Protein AF-A0A9E3F558-F1 (afdb_monomer_lite)

Secondary structure (DSSP, 8-state):
----EEEEEEEEEPPTT--HHHHHHHHHHHHHHTT-GGGGSTT---SEEEEEEESTT--HHHHHHHHHHHHHHHHTSTT--EEEEEEEE--TT--EEEEEEEEEHHHHHHHHHHHHTT-----------

Radius of gyration: 18.35 Å; chains: 1; bounding box: 73×23×45 Å

Foldseek 3Di:
DPQDKDKDKFWQAQPVVRDPVSRVVSVVVRCVVVVNPCCQDPPNQFQAKEKEWEEPPPDVVNVVVVVVVVLVVCCPGHNSHHYYYDYHDYDHPGGTMMMMTMTGPVSVVVSVVVSVVPPDPPPPDDDDD

Sequence (129 aa):
MQDDLCELRFDVPLPDGADVRGFERGWRDVLAAQKLTALTAPPAAAVSARFRLCGAGLEDGRASAWNRYLTARLAALPGAPSVAAESAGASPDWYGVKIWLSYRSHDLAALLKKSKQKTRPSHFRGRRP

Structure (mmCIF, N/CA/C/O backbone):
data_AF-A0A9E3F558-F1
#
_entry.id   AF-A0A9E3F558-F1
#
loop_
_atom_site.group_PDB
_atom_site.id
_atom_site.type_symbol
_atom_site.label_atom_id
_atom_site.label_alt_id
_atom_site.label_comp_id
_atom_site.label_asym_id
_atom_site.label_entity_id
_atom_site.label_seq_id
_atom_site.pdbx_PDB_ins_code
_atom_site.Cartn_x
_atom_site.Cartn_y
_atom_site.Cartn_z
_atom_site.occupancy
_atom_site.B_iso_or_equiv
_atom_site.auth_seq_id
_atom_site.auth_comp_id
_atom_site.auth_a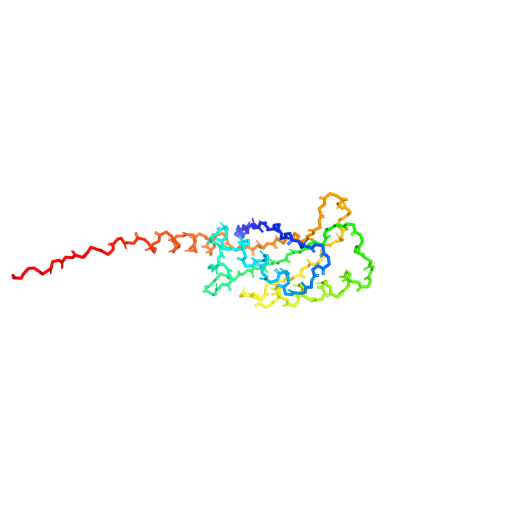sym_id
_atom_site.auth_atom_id
_atom_site.pdbx_PDB_model_num
ATOM 1 N N . MET A 1 1 ? 0.774 -5.758 28.896 1.00 46.50 1 MET A N 1
ATOM 2 C CA . MET A 1 1 ? -0.242 -6.231 27.932 1.00 46.50 1 MET A CA 1
ATOM 3 C C . MET A 1 1 ? 0.440 -6.265 26.580 1.00 46.50 1 MET A C 1
ATOM 5 O O . MET A 1 1 ? 0.952 -5.230 26.178 1.00 46.50 1 MET A O 1
ATOM 9 N N . GLN A 1 2 ? 0.576 -7.435 25.955 1.00 51.25 2 GLN A N 1
ATOM 10 C CA . GLN A 1 2 ? 1.068 -7.515 24.578 1.00 51.25 2 GLN A CA 1
ATOM 11 C C . GLN A 1 2 ? 0.007 -6.868 23.682 1.00 51.25 2 GLN A C 1
ATOM 13 O O . GLN A 1 2 ? -1.137 -7.315 23.673 1.00 51.25 2 GLN A O 1
ATOM 18 N N . ASP A 1 3 ? 0.364 -5.771 23.014 1.00 57.81 3 ASP A N 1
ATOM 19 C CA . ASP A 1 3 ? -0.451 -5.184 21.952 1.00 57.81 3 ASP A CA 1
ATOM 20 C C . ASP A 1 3 ? -0.490 -6.226 20.827 1.00 57.81 3 ASP A C 1
ATOM 22 O O . ASP A 1 3 ? 0.495 -6.434 20.119 1.00 57.81 3 ASP A O 1
ATOM 26 N N . ASP A 1 4 ? -1.588 -6.972 20.745 1.00 79.50 4 ASP A N 1
ATOM 27 C CA . ASP A 1 4 ? -1.791 -7.967 19.702 1.00 79.50 4 ASP A CA 1
ATOM 28 C C . ASP A 1 4 ? -1.943 -7.201 18.375 1.00 79.50 4 ASP A C 1
ATOM 30 O O . ASP A 1 4 ? -2.906 -6.447 18.178 1.00 79.50 4 ASP A O 1
ATOM 34 N N . LEU A 1 5 ? -0.917 -7.283 17.524 1.00 81.44 5 LEU A N 1
ATOM 35 C CA . LEU A 1 5 ? -0.852 -6.601 16.234 1.00 81.44 5 LEU A CA 1
ATOM 36 C C . LEU A 1 5 ? -1.188 -7.595 15.123 1.00 81.44 5 LEU A C 1
ATOM 38 O O . LEU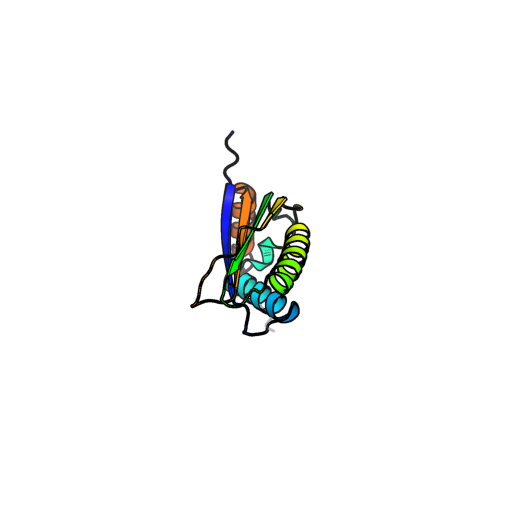 A 1 5 ? -0.532 -8.623 14.966 1.00 81.44 5 LEU A O 1
ATOM 42 N N . CYS A 1 6 ? -2.182 -7.250 14.313 1.00 83.62 6 CYS A N 1
ATOM 43 C CA . CYS A 1 6 ? -2.525 -7.970 13.097 1.00 83.62 6 CYS A CA 1
ATOM 44 C C . CYS A 1 6 ? -1.830 -7.329 11.898 1.00 83.62 6 CYS A C 1
ATOM 46 O O . CYS A 1 6 ? -1.982 -6.131 11.661 1.00 83.62 6 CYS A O 1
ATOM 48 N N . GLU A 1 7 ? -1.132 -8.133 11.100 1.00 86.50 7 GLU A N 1
ATOM 49 C CA . GLU A 1 7 ? -0.526 -7.693 9.843 1.00 86.50 7 GLU A CA 1
ATOM 50 C C . GLU A 1 7 ? -1.389 -8.122 8.652 1.00 86.50 7 GLU A C 1
ATOM 52 O O . GLU A 1 7 ? -1.735 -9.294 8.500 1.00 86.50 7 GLU A O 1
ATOM 57 N N . LEU A 1 8 ? -1.704 -7.169 7.780 1.00 84.69 8 LEU A N 1
ATOM 58 C CA . LEU A 1 8 ? -2.343 -7.403 6.491 1.00 84.69 8 LEU A CA 1
ATOM 59 C C . LEU A 1 8 ? -1.324 -7.249 5.372 1.00 84.69 8 LEU A C 1
ATOM 61 O O . LEU A 1 8 ? -0.502 -6.334 5.395 1.00 84.69 8 LEU A O 1
ATOM 65 N N . ARG A 1 9 ? -1.398 -8.143 4.386 1.00 88.75 9 ARG A N 1
ATOM 66 C CA . ARG A 1 9 ? -0.456 -8.213 3.268 1.00 88.75 9 ARG A CA 1
ATOM 67 C C . ARG A 1 9 ? -1.176 -7.967 1.957 1.00 88.75 9 ARG A C 1
ATOM 69 O O . ARG A 1 9 ? -2.222 -8.559 1.696 1.00 88.75 9 ARG A O 1
ATOM 76 N N . PHE A 1 10 ? -0.588 -7.111 1.139 1.00 86.31 10 PHE A N 1
ATOM 77 C CA . PHE A 1 10 ? -1.140 -6.692 -0.134 1.00 86.31 10 PHE A CA 1
ATOM 78 C C . PHE A 1 10 ? -0.068 -6.799 -1.205 1.00 86.31 10 PHE A C 1
ATOM 80 O O . PHE A 1 10 ? 0.967 -6.142 -1.120 1.00 86.31 10 PHE A O 1
ATOM 87 N N . ASP A 1 11 ? -0.341 -7.594 -2.227 1.00 87.50 11 ASP A N 1
ATOM 88 C CA . ASP A 1 11 ? 0.480 -7.659 -3.426 1.00 87.50 11 ASP A CA 1
ATOM 89 C C . ASP A 1 11 ? -0.195 -6.807 -4.504 1.00 87.50 11 ASP A C 1
ATOM 91 O O . ASP A 1 11 ? -1.283 -7.128 -4.986 1.00 87.50 11 ASP A O 1
ATOM 95 N N . VAL A 1 12 ? 0.427 -5.680 -4.845 1.00 86.00 12 VAL A N 1
ATOM 96 C CA . VAL A 1 12 ? -0.077 -4.736 -5.843 1.00 86.00 12 VAL A CA 1
ATOM 97 C C . VAL A 1 12 ? 0.694 -4.954 -7.135 1.00 86.00 12 VAL A C 1
ATOM 99 O O . VAL A 1 12 ? 1.867 -4.574 -7.200 1.00 86.00 12 VAL A O 1
ATOM 102 N N . PRO A 1 13 ? 0.085 -5.562 -8.166 1.00 83.69 13 PRO A N 1
ATOM 103 C CA . PRO A 1 13 ? 0.748 -5.688 -9.451 1.00 83.69 13 PRO A CA 1
ATOM 104 C C . PRO A 1 13 ? 0.953 -4.295 -10.047 1.00 83.69 13 PRO A C 1
ATOM 106 O O . PRO A 1 13 ? 0.032 -3.473 -10.079 1.00 83.69 13 PRO A O 1
ATOM 109 N N . LEU A 1 14 ? 2.166 -4.035 -10.521 1.00 77.56 14 LEU A N 1
ATOM 110 C CA . LEU A 1 14 ? 2.457 -2.870 -11.339 1.00 77.56 14 LEU A CA 1
ATOM 111 C C . LEU A 1 14 ? 2.470 -3.343 -12.797 1.00 77.56 14 LEU A C 1
ATOM 113 O O . LEU A 1 14 ? 3.194 -4.285 -13.109 1.00 77.56 14 LEU A O 1
ATOM 117 N N . PRO A 1 15 ? 1.665 -2.761 -13.699 1.00 67.25 15 PRO A N 1
ATOM 118 C CA . PRO A 1 15 ? 1.819 -3.045 -15.120 1.00 67.25 15 PRO A CA 1
ATOM 119 C C . PRO A 1 15 ? 3.212 -2.625 -15.620 1.00 67.25 15 PRO A C 1
ATOM 121 O O . PRO A 1 15 ? 3.856 -1.750 -15.037 1.00 67.25 15 PRO A O 1
ATOM 124 N N . ASP A 1 16 ? 3.689 -3.247 -16.697 1.00 64.25 16 ASP A N 1
ATOM 125 C CA . ASP A 1 16 ? 4.982 -2.896 -17.293 1.00 64.25 16 ASP A CA 1
ATOM 126 C C . ASP A 1 16 ? 4.991 -1.413 -17.711 1.00 64.25 16 ASP A C 1
ATOM 128 O O . ASP A 1 16 ? 4.035 -0.918 -18.314 1.00 64.25 16 ASP A O 1
ATOM 132 N N . GLY A 1 17 ? 6.018 -0.667 -17.293 1.00 63.16 17 GLY A N 1
ATOM 133 C CA . GLY A 1 17 ? 6.087 0.784 -17.501 1.00 63.16 17 GLY A CA 1
ATOM 134 C C . GLY A 1 17 ? 5.083 1.615 -16.688 1.00 63.16 17 GLY A C 1
ATOM 135 O O . GLY A 1 17 ? 4.921 2.801 -16.978 1.00 63.16 17 GLY A O 1
ATOM 136 N N . ALA A 1 18 ? 4.416 1.029 -15.684 1.00 61.66 18 ALA A N 1
ATOM 137 C CA . ALA A 1 18 ? 3.451 1.739 -14.853 1.00 61.66 18 ALA A CA 1
ATOM 138 C C . ALA A 1 18 ? 4.047 3.006 -14.242 1.00 61.66 18 ALA A C 1
ATOM 140 O O . ALA A 1 18 ? 5.117 2.999 -13.631 1.00 61.66 18 ALA A O 1
ATOM 141 N N . ASP A 1 19 ? 3.298 4.092 -14.370 1.00 72.00 19 ASP A N 1
ATOM 142 C CA . ASP A 1 19 ? 3.505 5.319 -13.632 1.00 72.00 19 ASP A CA 1
ATOM 143 C C . ASP A 1 19 ? 2.743 5.270 -12.296 1.00 72.00 19 ASP A C 1
ATOM 145 O O . ASP A 1 19 ? 1.996 4.337 -11.982 1.00 72.00 19 ASP A O 1
ATOM 149 N N . VAL A 1 20 ? 2.890 6.333 -11.509 1.00 73.56 20 VAL A N 1
ATOM 150 C CA . VAL A 1 20 ? 2.181 6.528 -10.239 1.00 73.56 20 VAL A CA 1
ATOM 151 C C . VAL A 1 20 ? 0.664 6.300 -10.366 1.00 73.56 20 VAL A C 1
ATOM 153 O O . VAL A 1 20 ? 0.038 5.754 -9.455 1.00 73.56 20 VAL A O 1
ATOM 156 N N . ARG A 1 21 ? 0.044 6.670 -11.496 1.00 75.88 21 ARG A N 1
ATOM 157 C CA . ARG A 1 21 ? -1.402 6.483 -11.701 1.00 75.88 21 ARG A CA 1
ATOM 158 C C . ARG A 1 21 ? -1.783 5.018 -11.902 1.00 75.88 21 ARG A C 1
ATOM 160 O O . ARG A 1 21 ? -2.863 4.621 -11.460 1.00 75.88 21 ARG A O 1
ATOM 167 N N . GLY A 1 22 ? -0.923 4.228 -12.546 1.00 76.25 22 GLY A N 1
ATOM 168 C CA . GLY A 1 22 ? -1.092 2.780 -12.677 1.00 76.25 22 GLY A CA 1
ATOM 169 C C . GLY A 1 22 ? -1.131 2.093 -11.312 1.00 76.25 22 GLY A C 1
ATOM 170 O O . GLY A 1 22 ? -2.053 1.323 -11.037 1.00 76.25 22 GLY A O 1
ATOM 171 N N . PHE A 1 23 ? -0.210 2.468 -10.417 1.00 81.56 23 PHE A N 1
ATOM 172 C CA . PHE A 1 23 ? -0.209 1.994 -9.031 1.00 81.56 23 PHE A CA 1
ATOM 173 C C . PHE A 1 23 ? -1.483 2.381 -8.277 1.00 81.56 23 PHE A C 1
ATOM 175 O O . PHE A 1 23 ? -2.113 1.522 -7.678 1.00 81.56 23 PHE A O 1
ATOM 182 N N . GLU A 1 24 ? -1.906 3.648 -8.322 1.00 82.44 24 GLU A N 1
ATOM 183 C CA . GLU A 1 24 ? -3.103 4.104 -7.592 1.00 82.44 24 GLU A CA 1
ATOM 184 C C . GLU A 1 24 ? -4.385 3.389 -8.036 1.00 82.44 24 GLU A C 1
ATOM 186 O O . GLU A 1 24 ? -5.334 3.245 -7.258 1.00 82.44 24 GLU A O 1
ATOM 191 N N . ARG A 1 25 ? -4.439 2.950 -9.296 1.00 82.56 25 ARG A N 1
ATOM 192 C CA . ARG A 1 25 ? -5.527 2.108 -9.791 1.00 82.56 25 ARG A CA 1
ATOM 19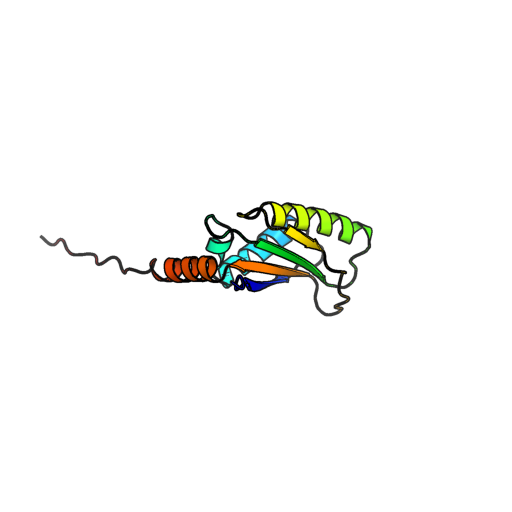3 C C . ARG A 1 25 ? -5.415 0.695 -9.222 1.00 82.56 25 ARG A C 1
ATOM 195 O O . ARG A 1 25 ? -6.353 0.260 -8.564 1.00 82.56 25 ARG A O 1
ATOM 202 N N . GLY A 1 26 ? -4.261 0.044 -9.376 1.00 82.06 26 GLY A N 1
ATOM 203 C CA . GLY A 1 26 ? -4.030 -1.310 -8.861 1.00 82.06 26 GLY A CA 1
ATOM 204 C C . GLY A 1 26 ? -4.209 -1.414 -7.345 1.00 82.06 26 GLY A C 1
ATOM 205 O O . GLY A 1 26 ? -4.873 -2.322 -6.860 1.00 82.06 26 GLY A O 1
ATOM 206 N N . TRP A 1 27 ? -3.706 -0.440 -6.587 1.00 83.56 27 TRP A N 1
ATOM 207 C CA . TRP A 1 27 ? -3.892 -0.343 -5.140 1.00 83.56 27 TRP A CA 1
ATOM 208 C C . TRP A 1 27 ? -5.372 -0.281 -4.766 1.00 83.56 27 TRP A C 1
ATOM 210 O O . TRP A 1 27 ? -5.833 -1.012 -3.892 1.00 83.56 27 TRP A O 1
ATOM 220 N N . ARG A 1 28 ? -6.151 0.546 -5.467 1.00 81.75 28 ARG A N 1
ATOM 221 C CA . ARG A 1 28 ? -7.595 0.658 -5.244 1.00 81.75 28 ARG A CA 1
ATOM 222 C C . ARG A 1 28 ? -8.332 -0.625 -5.603 1.00 81.75 28 ARG A C 1
ATOM 224 O O . ARG A 1 28 ? -9.228 -1.013 -4.858 1.00 81.75 28 ARG A O 1
ATOM 231 N N . ASP A 1 29 ? -7.952 -1.272 -6.699 1.00 82.06 29 ASP A N 1
ATOM 232 C CA . ASP A 1 29 ? -8.544 -2.537 -7.132 1.00 82.06 29 ASP A CA 1
ATOM 233 C C . ASP A 1 29 ? -8.243 -3.654 -6.127 1.00 82.06 29 ASP A C 1
ATOM 235 O O . ASP A 1 29 ? -9.155 -4.378 -5.735 1.00 82.06 29 ASP A O 1
ATOM 239 N N . VAL A 1 30 ? -7.012 -3.734 -5.611 1.00 81.31 30 VAL A N 1
ATOM 240 C CA . VAL A 1 30 ? -6.627 -4.665 -4.537 1.00 81.31 30 VAL A CA 1
ATOM 241 C C . VAL A 1 30 ? -7.431 -4.392 -3.263 1.00 81.31 30 VAL A C 1
ATOM 243 O O . VAL A 1 30 ? -8.020 -5.314 -2.695 1.00 81.31 30 VAL A O 1
ATOM 246 N N . LEU A 1 31 ? -7.529 -3.132 -2.831 1.00 79.12 31 LEU A N 1
ATOM 247 C CA . LEU A 1 31 ? -8.322 -2.762 -1.655 1.00 79.12 31 LEU A CA 1
ATOM 248 C C . LEU A 1 31 ? -9.812 -3.082 -1.835 1.00 79.12 31 LEU A C 1
ATOM 250 O O . LEU A 1 31 ? -10.464 -3.539 -0.894 1.00 79.12 31 LEU A O 1
ATOM 254 N N . ALA A 1 32 ? -10.364 -2.860 -3.028 1.00 77.94 32 ALA A N 1
ATOM 255 C CA . ALA A 1 32 ? -11.752 -3.175 -3.348 1.00 77.94 32 ALA A CA 1
ATOM 256 C C . ALA A 1 32 ? -11.996 -4.689 -3.389 1.00 77.94 32 ALA A C 1
ATOM 258 O O . ALA A 1 32 ? -12.948 -5.165 -2.766 1.00 77.94 32 ALA A O 1
ATOM 259 N N . ALA A 1 33 ? -11.116 -5.447 -4.049 1.00 75.69 33 ALA A N 1
ATOM 260 C CA . ALA A 1 33 ? -11.187 -6.901 -4.156 1.00 75.69 33 ALA A CA 1
ATOM 261 C C . ALA A 1 33 ? -11.122 -7.575 -2.781 1.00 75.69 33 ALA A C 1
ATOM 263 O O . ALA A 1 33 ? -11.894 -8.491 -2.498 1.00 75.69 33 ALA A O 1
ATOM 264 N N . GLN A 1 34 ? -10.273 -7.065 -1.886 1.00 68.06 34 GLN A N 1
ATOM 265 C CA . GLN A 1 34 ? -10.189 -7.568 -0.517 1.00 68.06 34 GLN A CA 1
ATOM 266 C C . GLN A 1 34 ? -11.313 -7.041 0.400 1.00 68.06 34 GLN A C 1
ATOM 268 O O . GLN A 1 34 ? -11.418 -7.466 1.549 1.00 68.06 34 GLN A O 1
ATOM 273 N N . LYS A 1 35 ? -12.202 -6.159 -0.089 1.00 68.12 35 LYS A N 1
ATOM 274 C CA . LYS A 1 35 ? -13.248 -5.466 0.697 1.00 68.12 35 LYS A CA 1
ATOM 275 C C . LYS A 1 35 ? -12.678 -4.642 1.860 1.00 68.12 35 LYS A C 1
ATOM 277 O O . LYS A 1 35 ? -13.327 -4.465 2.893 1.00 68.12 35 LYS A O 1
ATOM 282 N N . LEU A 1 36 ? -11.467 -4.123 1.674 1.00 67.44 36 LEU A N 1
ATOM 283 C CA . LEU A 1 36 ? -10.675 -3.400 2.668 1.00 67.44 36 LEU A CA 1
ATOM 284 C C . LEU A 1 36 ? -10.592 -1.895 2.392 1.00 67.44 36 LEU A C 1
ATOM 286 O O . LEU A 1 36 ? -9.835 -1.193 3.050 1.00 67.44 36 LEU A O 1
ATOM 290 N N . THR A 1 37 ? -11.421 -1.355 1.496 1.00 65.44 37 THR A N 1
ATOM 291 C CA . THR A 1 37 ? -11.547 0.102 1.280 1.00 65.44 37 THR A CA 1
ATOM 292 C C . THR A 1 37 ? -11.884 0.880 2.557 1.00 65.44 37 THR A C 1
ATOM 294 O O . THR A 1 37 ? -11.565 2.059 2.668 1.00 65.44 37 THR A O 1
ATOM 297 N N . ALA A 1 38 ? -12.495 0.226 3.549 1.00 61.22 38 ALA A N 1
ATOM 298 C CA . ALA A 1 38 ? -12.750 0.812 4.864 1.00 61.22 38 ALA A CA 1
ATOM 299 C C . ALA A 1 38 ? -11.494 0.917 5.756 1.00 61.22 38 ALA A C 1
ATOM 301 O O . ALA A 1 38 ? -11.510 1.688 6.709 1.00 61.22 38 ALA A O 1
ATOM 302 N N . LEU A 1 39 ? -10.417 0.173 5.465 1.00 62.16 39 LEU A N 1
ATOM 303 C CA . LEU A 1 39 ? -9.166 0.192 6.240 1.00 62.16 39 LEU A CA 1
ATOM 304 C C . LEU A 1 39 ? -8.259 1.382 5.916 1.00 62.16 39 LEU A C 1
ATOM 306 O O . LEU A 1 39 ? -7.306 1.647 6.642 1.00 62.16 39 LEU A O 1
ATOM 310 N N . THR A 1 40 ? -8.549 2.103 4.836 1.00 61.38 40 THR A N 1
ATOM 311 C CA . THR A 1 40 ? -7.886 3.367 4.496 1.00 61.38 40 THR A CA 1
ATOM 312 C C . THR A 1 40 ? -8.674 4.584 4.985 1.00 61.38 40 THR A C 1
ATOM 314 O O . THR A 1 40 ? -8.340 5.711 4.628 1.00 61.38 40 THR A O 1
ATOM 317 N N . ALA A 1 41 ? -9.732 4.378 5.780 1.00 56.50 41 ALA A N 1
ATOM 318 C CA . ALA A 1 41 ? -10.552 5.432 6.367 1.00 56.50 41 ALA A CA 1
ATOM 319 C C . ALA A 1 41 ? -10.443 5.418 7.907 1.00 56.50 41 ALA A C 1
ATOM 321 O O . ALA A 1 41 ? -10.311 4.348 8.508 1.00 56.50 41 ALA A O 1
ATOM 322 N N . PRO A 1 42 ? -10.542 6.576 8.584 1.00 52.09 42 PRO A N 1
ATOM 323 C CA . PRO A 1 42 ? -10.686 6.608 10.041 1.00 52.09 42 PRO A CA 1
ATOM 324 C C . PRO A 1 42 ? -11.914 5.776 10.465 1.00 52.09 42 PRO A C 1
ATOM 326 O O . PRO A 1 42 ? -12.964 5.904 9.824 1.00 52.09 42 PRO A O 1
ATOM 329 N N . PRO A 1 43 ? -11.846 4.925 11.512 1.00 55.19 43 PRO A N 1
ATOM 330 C CA . PRO A 1 43 ? -10.870 4.888 12.612 1.00 55.19 43 PRO A CA 1
ATOM 331 C C . PRO A 1 43 ? -9.729 3.857 12.468 1.00 55.19 43 PRO A C 1
ATOM 333 O O . PRO A 1 43 ? -9.050 3.575 13.448 1.00 55.19 43 PRO A O 1
ATOM 336 N N . ALA A 1 44 ? -9.516 3.275 11.285 1.00 61.59 44 ALA A N 1
ATOM 337 C CA . ALA A 1 44 ? -8.488 2.260 11.051 1.00 61.59 44 ALA A CA 1
ATOM 338 C C . ALA A 1 44 ? -7.073 2.863 11.038 1.00 61.59 44 ALA A C 1
ATOM 340 O O . ALA A 1 44 ? -6.478 3.039 9.977 1.00 61.59 44 ALA A O 1
ATOM 341 N N . ALA A 1 45 ? -6.547 3.231 12.203 1.00 72.31 45 ALA A N 1
ATOM 342 C CA . ALA A 1 45 ? -5.196 3.751 12.314 1.00 72.31 45 ALA A CA 1
ATOM 343 C C . ALA A 1 45 ? -4.195 2.601 12.151 1.00 72.31 45 ALA A C 1
ATOM 345 O O . ALA A 1 45 ? -4.026 1.783 13.056 1.00 72.31 45 ALA A O 1
ATOM 346 N N . ALA A 1 46 ? -3.549 2.516 10.988 1.00 78.94 46 ALA A N 1
ATOM 347 C CA . ALA A 1 46 ? -2.399 1.633 10.851 1.00 78.94 46 ALA A CA 1
ATOM 348 C C . ALA A 1 46 ? -1.303 2.130 11.807 1.00 78.94 46 ALA A C 1
ATOM 350 O O . ALA A 1 46 ? -1.031 3.327 11.881 1.00 78.94 46 ALA A O 1
ATOM 351 N N . VAL A 1 47 ? -0.688 1.210 12.545 1.00 84.44 47 VAL A N 1
ATOM 352 C CA . VAL A 1 47 ? 0.392 1.515 13.497 1.00 84.44 47 VAL A CA 1
ATOM 353 C C . VAL A 1 47 ? 1.732 1.550 12.769 1.00 84.44 47 VAL A C 1
ATOM 355 O O . VAL A 1 47 ? 2.572 2.417 13.010 1.00 84.44 47 VAL A O 1
ATOM 358 N N . SER A 1 48 ? 1.929 0.615 11.842 1.00 86.62 48 SER A N 1
ATOM 359 C CA . SER A 1 48 ? 3.111 0.568 10.993 1.00 86.62 48 SER A CA 1
ATOM 360 C C . SER A 1 48 ? 2.770 0.087 9.594 1.00 86.62 48 SER A C 1
ATOM 362 O O . SER A 1 48 ? 1.782 -0.616 9.369 1.00 86.62 48 SER A O 1
ATOM 364 N N . ALA A 1 49 ? 3.596 0.502 8.645 1.00 88.50 49 ALA A N 1
ATOM 365 C CA . ALA A 1 49 ? 3.509 0.117 7.255 1.00 88.50 49 ALA A CA 1
ATOM 366 C C . ALA A 1 49 ? 4.903 -0.261 6.758 1.00 88.50 49 ALA A C 1
ATOM 368 O O . ALA A 1 49 ? 5.896 0.400 7.057 1.00 88.50 49 ALA A O 1
ATOM 369 N N . ARG A 1 50 ? 4.992 -1.325 5.975 1.00 91.12 50 ARG A N 1
ATOM 370 C CA . ARG A 1 50 ? 6.216 -1.699 5.273 1.00 91.12 50 ARG A CA 1
ATOM 371 C C . ARG A 1 50 ? 5.899 -1.936 3.822 1.00 91.12 50 ARG A C 1
ATOM 373 O O . ARG A 1 50 ? 4.784 -2.337 3.494 1.00 91.12 50 ARG A O 1
ATOM 380 N N . PHE A 1 51 ? 6.866 -1.718 2.951 1.00 88.62 51 PHE A N 1
ATOM 381 C CA . PHE A 1 51 ? 6.690 -2.062 1.552 1.00 88.62 51 PHE A CA 1
ATOM 382 C C . PHE A 1 51 ? 7.983 -2.540 0.916 1.00 88.62 51 PHE A C 1
ATOM 384 O O . PHE A 1 51 ? 9.073 -2.193 1.359 1.00 88.62 51 PHE A O 1
ATOM 391 N N . ARG A 1 52 ? 7.849 -3.341 -0.137 1.00 87.44 52 ARG A N 1
ATOM 392 C CA . ARG A 1 52 ? 8.955 -3.853 -0.936 1.00 87.44 52 ARG A CA 1
ATOM 393 C C . ARG A 1 52 ? 8.601 -3.727 -2.403 1.00 87.44 52 ARG A C 1
ATOM 395 O O . ARG A 1 52 ? 7.549 -4.194 -2.835 1.00 87.44 52 ARG A O 1
ATOM 402 N N . LEU A 1 53 ? 9.509 -3.132 -3.160 1.00 84.81 53 LEU A N 1
ATOM 403 C CA . LEU A 1 53 ? 9.453 -3.134 -4.614 1.00 84.81 53 LEU A CA 1
ATOM 404 C C . LEU A 1 53 ? 9.999 -4.465 -5.139 1.00 84.81 53 LEU A C 1
ATOM 406 O O . LEU A 1 53 ? 11.059 -4.926 -4.704 1.00 84.81 53 LEU A O 1
ATOM 410 N N . CYS A 1 54 ? 9.268 -5.084 -6.059 1.00 83.50 54 CYS A N 1
ATOM 411 C CA . CYS A 1 54 ? 9.640 -6.344 -6.684 1.00 83.50 54 CYS A CA 1
ATOM 412 C C . CYS A 1 54 ? 9.600 -6.219 -8.204 1.00 83.50 54 CYS A C 1
ATOM 414 O O . CYS A 1 54 ? 8.707 -5.579 -8.758 1.00 83.50 54 CYS A O 1
ATOM 416 N N . GLY A 1 55 ? 10.559 -6.875 -8.852 1.00 73.25 55 GLY A N 1
ATOM 417 C CA . GLY A 1 55 ? 10.579 -7.093 -10.294 1.00 73.25 55 GLY A CA 1
ATOM 418 C C . GLY A 1 55 ? 11.895 -6.720 -10.967 1.00 73.25 55 GLY A C 1
ATOM 419 O O . GLY A 1 55 ? 12.754 -6.058 -10.379 1.00 73.25 55 GLY A O 1
ATOM 420 N N . ALA A 1 56 ? 12.069 -7.200 -12.197 1.00 58.16 56 ALA A N 1
ATOM 421 C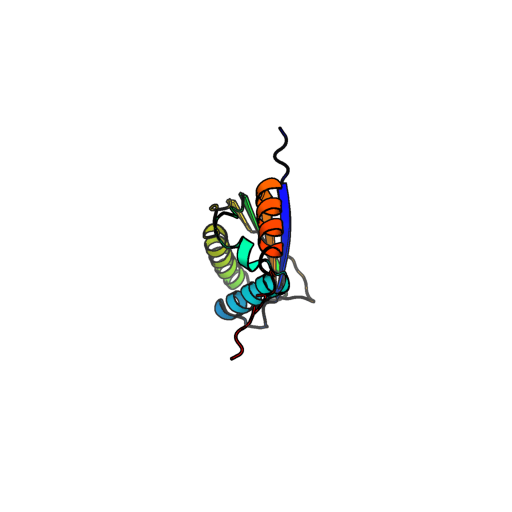 CA . ALA A 1 56 ? 13.259 -6.948 -13.003 1.00 58.16 56 ALA A CA 1
ATOM 422 C C . ALA A 1 56 ? 13.286 -5.493 -13.512 1.00 58.16 56 ALA A C 1
ATOM 424 O O . ALA A 1 56 ? 12.257 -4.950 -13.901 1.00 58.16 56 ALA A O 1
ATOM 425 N N . GLY A 1 57 ? 14.458 -4.846 -13.511 1.00 55.78 57 GLY A N 1
ATOM 426 C CA . GLY A 1 57 ? 14.618 -3.504 -14.096 1.00 55.78 57 GLY A CA 1
ATOM 427 C C . GLY A 1 57 ? 14.202 -2.328 -13.202 1.00 55.78 57 GLY A C 1
ATOM 428 O O . GLY A 1 57 ? 14.008 -1.216 -13.694 1.00 55.78 57 GLY A O 1
ATOM 429 N N . LEU A 1 58 ? 14.100 -2.531 -11.884 1.00 61.38 58 LEU A N 1
ATOM 430 C CA . LEU A 1 58 ? 14.140 -1.435 -10.909 1.00 61.38 58 LEU A CA 1
ATOM 431 C C . LEU A 1 58 ? 15.556 -0.846 -10.871 1.00 61.38 58 LEU A C 1
ATOM 433 O O . LEU A 1 58 ? 16.304 -1.047 -9.922 1.00 61.38 58 LEU A O 1
ATOM 437 N N . GLU A 1 59 ? 15.936 -0.140 -11.935 1.00 58.09 59 GLU A N 1
ATOM 438 C CA . GLU A 1 59 ? 17.167 0.640 -11.948 1.00 58.09 59 GLU A CA 1
ATOM 439 C C . GLU A 1 59 ? 17.122 1.641 -10.785 1.00 58.09 59 GLU A C 1
ATOM 441 O O . GLU A 1 59 ? 16.080 2.264 -10.535 1.00 58.09 59 GLU A O 1
ATOM 446 N N . ASP A 1 60 ? 18.239 1.779 -10.068 1.00 61.78 60 ASP A N 1
ATOM 447 C CA . ASP A 1 60 ? 18.386 2.534 -8.812 1.00 61.78 60 ASP A CA 1
ATOM 448 C C . ASP A 1 60 ? 17.681 3.911 -8.813 1.00 61.78 60 ASP A C 1
ATOM 450 O O . ASP A 1 60 ? 17.095 4.344 -7.812 1.00 61.78 60 ASP A O 1
ATOM 454 N N . GLY A 1 61 ? 17.645 4.579 -9.973 1.00 62.84 61 GLY A N 1
ATOM 455 C CA . GLY A 1 61 ? 16.966 5.862 -10.166 1.00 62.84 61 GLY A CA 1
ATOM 456 C C . GLY A 1 61 ? 15.433 5.806 -10.070 1.00 62.84 61 GLY A C 1
ATOM 457 O O . GLY A 1 61 ? 14.824 6.670 -9.433 1.00 62.84 61 GLY A O 1
ATOM 458 N N . ARG A 1 62 ? 14.780 4.789 -10.652 1.00 69.75 62 ARG A N 1
ATOM 459 C CA . ARG A 1 62 ? 13.313 4.625 -10.559 1.00 69.75 62 ARG A CA 1
ATOM 460 C C . ARG A 1 62 ? 12.905 4.065 -9.204 1.00 69.75 62 ARG A C 1
ATOM 462 O O . ARG A 1 62 ? 11.908 4.522 -8.645 1.00 69.75 62 ARG A O 1
ATOM 469 N N . ALA A 1 63 ? 13.689 3.137 -8.653 1.00 75.12 63 ALA A N 1
ATOM 470 C CA . ALA A 1 63 ? 13.448 2.567 -7.329 1.00 75.12 63 ALA A CA 1
ATOM 471 C C . ALA A 1 63 ? 13.402 3.656 -6.244 1.00 75.12 63 ALA A C 1
ATOM 473 O O . ALA A 1 63 ? 12.501 3.668 -5.408 1.00 75.12 63 ALA A O 1
ATOM 474 N N . SER A 1 64 ? 14.303 4.640 -6.315 1.00 79.19 64 SER A N 1
ATOM 475 C CA . SER A 1 64 ? 14.341 5.771 -5.379 1.00 79.19 64 SER A CA 1
ATOM 476 C C . SER A 1 64 ? 13.104 6.676 -5.461 1.00 79.19 64 SER A C 1
ATOM 478 O O . SER A 1 64 ? 12.573 7.112 -4.435 1.00 79.19 64 SER A O 1
ATOM 480 N N . ALA A 1 65 ? 12.612 6.966 -6.671 1.00 80.56 65 ALA A N 1
ATOM 481 C CA . ALA A 1 65 ? 11.390 7.751 -6.858 1.00 80.56 65 ALA A CA 1
ATOM 482 C C . ALA A 1 65 ? 10.155 7.007 -6.327 1.00 80.56 65 ALA A C 1
ATOM 484 O O . ALA A 1 65 ? 9.351 7.592 -5.597 1.00 80.56 65 ALA A O 1
ATOM 485 N N . TRP A 1 66 ? 10.057 5.709 -6.621 1.00 82.19 66 TRP A N 1
ATOM 486 C CA . TRP A 1 66 ? 9.005 4.841 -6.102 1.00 82.19 66 TRP A CA 1
ATOM 487 C C . TRP A 1 66 ? 9.046 4.715 -4.580 1.00 82.19 66 TRP A C 1
ATOM 489 O O . TRP A 1 66 ? 8.007 4.849 -3.941 1.00 82.19 66 TRP A O 1
ATOM 499 N N . ASN A 1 67 ? 10.230 4.556 -3.985 1.00 84.81 67 ASN A N 1
ATOM 500 C CA . ASN A 1 67 ? 10.393 4.512 -2.533 1.00 84.81 67 ASN A CA 1
ATOM 501 C C . ASN A 1 67 ? 9.877 5.791 -1.870 1.00 84.81 67 ASN A C 1
ATOM 503 O O . ASN A 1 67 ? 9.099 5.713 -0.920 1.00 84.81 67 ASN A O 1
ATOM 507 N N . ARG A 1 68 ? 10.253 6.972 -2.381 1.00 85.88 68 ARG A N 1
ATOM 508 C CA . ARG A 1 68 ? 9.748 8.251 -1.850 1.00 85.88 68 ARG A CA 1
ATOM 509 C C . ARG A 1 68 ? 8.234 8.369 -1.982 1.00 85.88 68 ARG A C 1
ATOM 511 O O . ARG A 1 68 ? 7.568 8.753 -1.023 1.00 85.88 68 ARG A O 1
ATOM 518 N N . TYR A 1 69 ? 7.699 8.019 -3.149 1.00 86.19 69 TYR A N 1
ATOM 519 C CA . TYR A 1 69 ? 6.266 8.078 -3.405 1.00 86.19 69 TYR A CA 1
ATOM 520 C C . TYR A 1 69 ? 5.474 7.155 -2.468 1.00 86.19 69 TYR A C 1
ATOM 522 O O . TYR A 1 69 ? 4.558 7.612 -1.785 1.00 86.19 69 TYR A O 1
ATOM 530 N N . LEU A 1 70 ? 5.859 5.879 -2.379 1.00 86.25 70 LEU A N 1
ATOM 531 C CA . LEU A 1 70 ? 5.207 4.887 -1.522 1.00 86.25 70 LEU A CA 1
ATOM 532 C C . LEU A 1 70 ? 5.324 5.254 -0.044 1.00 86.25 70 LEU A C 1
ATOM 534 O O . LEU A 1 70 ? 4.347 5.139 0.690 1.00 86.25 70 LEU A O 1
ATOM 538 N N . THR A 1 71 ? 6.476 5.778 0.376 1.00 88.00 71 THR A N 1
ATOM 539 C CA . THR A 1 71 ? 6.675 6.256 1.748 1.00 88.00 71 THR A CA 1
ATOM 540 C C . THR A 1 71 ? 5.690 7.368 2.091 1.00 88.00 71 THR A C 1
ATOM 542 O O . THR A 1 71 ? 4.970 7.264 3.080 1.00 88.00 71 THR A O 1
ATOM 545 N N . ALA A 1 72 ? 5.599 8.401 1.247 1.00 86.75 72 ALA A N 1
ATOM 546 C CA . ALA A 1 72 ? 4.663 9.505 1.449 1.00 86.75 72 ALA A CA 1
ATOM 547 C C . ALA A 1 72 ? 3.203 9.030 1.419 1.00 86.75 72 ALA A C 1
ATOM 549 O O . ALA A 1 72 ? 2.383 9.465 2.227 1.00 86.75 72 ALA A O 1
ATOM 550 N N . ARG A 1 73 ? 2.875 8.105 0.510 1.00 84.81 73 ARG A N 1
ATOM 551 C CA . ARG A 1 73 ? 1.517 7.582 0.357 1.00 84.81 73 ARG A CA 1
ATOM 552 C C . ARG A 1 73 ? 1.067 6.763 1.563 1.00 84.81 73 ARG A C 1
ATOM 554 O O . ARG A 1 73 ? -0.064 6.935 2.010 1.00 84.81 73 ARG A O 1
ATOM 561 N N . LEU A 1 74 ? 1.941 5.907 2.090 1.00 84.81 74 LEU A N 1
ATOM 562 C CA . LEU A 1 74 ? 1.667 5.093 3.273 1.00 84.81 74 LEU A CA 1
ATOM 563 C C . LEU A 1 74 ? 1.668 5.932 4.554 1.00 84.81 74 LEU A C 1
ATOM 565 O O . LEU A 1 74 ? 0.822 5.713 5.414 1.00 84.81 74 LEU A O 1
ATOM 569 N N . ALA A 1 75 ? 2.540 6.937 4.659 1.00 84.62 75 ALA A N 1
ATOM 570 C CA . ALA A 1 75 ? 2.556 7.859 5.796 1.00 84.62 75 ALA A CA 1
ATOM 571 C C . ALA A 1 75 ? 1.284 8.723 5.863 1.00 84.62 75 ALA A C 1
ATOM 573 O O . ALA A 1 75 ? 0.869 9.138 6.940 1.00 84.62 75 ALA A O 1
ATOM 574 N N . ALA A 1 76 ? 0.641 8.963 4.715 1.00 83.25 76 ALA A N 1
ATOM 575 C CA . ALA A 1 76 ? -0.640 9.658 4.622 1.00 83.25 76 ALA A CA 1
ATOM 576 C C . ALA A 1 76 ? -1.856 8.772 4.961 1.00 83.25 76 ALA A C 1
ATOM 578 O O . ALA A 1 76 ? -2.991 9.253 4.905 1.00 83.25 76 ALA A O 1
ATOM 579 N N . LEU A 1 77 ? -1.660 7.487 5.284 1.00 80.38 77 LEU A N 1
ATOM 580 C CA . LEU A 1 77 ? -2.747 6.642 5.773 1.00 80.38 77 LEU A CA 1
ATOM 581 C C . LEU A 1 77 ? -3.226 7.125 7.154 1.00 80.38 77 LEU A C 1
ATOM 583 O O . LEU A 1 77 ? -2.436 7.661 7.939 1.00 80.38 77 LEU A O 1
ATOM 587 N N . PRO A 1 78 ? -4.512 6.919 7.491 1.00 74.12 78 PRO A N 1
ATOM 588 C CA . PRO A 1 78 ? -5.015 7.204 8.828 1.00 74.12 78 PRO A CA 1
ATOM 589 C C . PRO A 1 78 ? -4.158 6.516 9.894 1.00 74.12 78 PRO A C 1
ATOM 591 O O . PRO A 1 78 ? -3.775 5.357 9.737 1.00 74.12 78 PRO A O 1
ATOM 594 N N . GLY A 1 79 ? -3.866 7.234 10.978 1.00 70.25 79 GLY A N 1
ATOM 595 C CA . GLY A 1 79 ? -2.961 6.767 12.031 1.00 70.25 79 GLY A CA 1
ATOM 596 C C . GLY A 1 79 ? -1.503 7.177 11.851 1.00 70.25 79 GLY A C 1
ATOM 597 O O . GLY A 1 79 ? -0.748 7.035 12.805 1.00 70.25 79 GLY A O 1
ATOM 598 N N . ALA A 1 80 ? -1.134 7.727 10.685 1.00 76.50 80 ALA A N 1
ATOM 599 C CA . ALA A 1 80 ? 0.238 8.115 10.355 1.00 76.50 80 ALA A CA 1
ATOM 600 C C . ALA A 1 80 ? 1.241 6.997 10.707 1.00 76.50 80 ALA A C 1
ATOM 602 O O . ALA A 1 80 ? 2.130 7.203 11.540 1.00 76.50 80 ALA A O 1
ATOM 603 N N . PRO A 1 81 ? 1.066 5.791 10.127 1.00 81.94 81 PRO A N 1
ATOM 604 C CA . PRO A 1 81 ? 1.891 4.646 10.471 1.00 81.94 81 PRO A CA 1
ATOM 605 C C . PRO A 1 81 ? 3.367 4.961 10.252 1.00 81.94 81 PRO A C 1
ATOM 607 O O . PRO A 1 81 ? 3.742 5.625 9.284 1.00 81.94 81 PRO A O 1
ATOM 610 N N . SER A 1 82 ? 4.222 4.406 11.109 1.00 86.25 82 SER A N 1
ATOM 611 C CA . SER A 1 82 ? 5.655 4.393 10.826 1.00 86.25 82 SER A CA 1
ATOM 612 C C . SER A 1 82 ? 5.902 3.569 9.560 1.00 86.25 82 SER A C 1
ATOM 614 O O . SER A 1 82 ? 5.494 2.406 9.504 1.00 86.25 82 SER A O 1
ATOM 616 N N . VAL A 1 83 ? 6.520 4.172 8.539 1.00 88.69 83 VAL A N 1
ATOM 617 C CA . VAL A 1 83 ? 6.745 3.530 7.237 1.00 88.69 83 VAL A CA 1
ATOM 618 C C . VAL A 1 83 ? 8.198 3.099 7.087 1.00 88.69 83 VAL A C 1
ATOM 620 O O . VAL A 1 83 ? 9.100 3.914 7.269 1.00 88.69 83 VAL A O 1
ATOM 623 N N . ALA A 1 84 ? 8.425 1.851 6.679 1.00 89.06 84 ALA A N 1
ATOM 624 C CA . ALA A 1 84 ? 9.751 1.356 6.317 1.00 89.06 84 ALA A CA 1
ATOM 625 C C . ALA A 1 84 ? 9.764 0.727 4.916 1.00 89.06 84 ALA A C 1
ATOM 627 O O . ALA A 1 84 ? 8.936 -0.123 4.585 1.00 89.06 84 ALA A O 1
ATOM 628 N N . ALA A 1 85 ? 10.733 1.133 4.098 1.00 86.25 85 ALA A N 1
ATOM 629 C CA . ALA A 1 85 ? 11.031 0.466 2.838 1.00 86.25 85 ALA A CA 1
ATOM 630 C C . ALA A 1 85 ? 11.932 -0.745 3.116 1.00 86.25 85 ALA A C 1
ATOM 632 O O . ALA A 1 85 ? 12.982 -0.604 3.743 1.00 86.25 85 ALA A O 1
ATOM 633 N N . GLU A 1 86 ? 11.539 -1.927 2.654 1.00 84.44 86 GLU A N 1
ATOM 634 C CA . GLU A 1 86 ? 12.416 -3.093 2.634 1.00 84.44 86 GLU A CA 1
ATOM 635 C C . GLU A 1 86 ? 13.226 -3.139 1.339 1.00 84.44 86 GLU A C 1
ATOM 637 O O . GLU A 1 86 ? 12.788 -2.649 0.293 1.00 84.44 86 GLU A O 1
ATOM 642 N N . SER A 1 87 ? 14.406 -3.760 1.405 1.00 73.06 87 SER A N 1
ATOM 643 C CA . SER A 1 87 ? 15.277 -3.956 0.248 1.00 73.06 87 SER A CA 1
ATOM 644 C C . SER A 1 87 ? 14.510 -4.567 -0.920 1.00 73.06 87 SER A C 1
ATOM 646 O O . SER A 1 87 ? 13.767 -5.539 -0.744 1.00 73.06 87 SER A O 1
ATOM 648 N N . ALA A 1 88 ? 14.706 -3.994 -2.109 1.00 68.81 88 ALA A N 1
ATOM 649 C CA . ALA A 1 88 ? 14.078 -4.481 -3.326 1.00 68.81 88 ALA A CA 1
ATOM 650 C C . ALA A 1 88 ? 14.392 -5.970 -3.514 1.00 68.81 88 ALA A C 1
ATOM 652 O O . ALA A 1 88 ? 15.533 -6.412 -3.374 1.00 68.81 88 ALA A O 1
ATOM 653 N N . GLY A 1 89 ? 13.351 -6.754 -3.779 1.00 66.44 89 GLY A N 1
ATOM 654 C CA . GLY A 1 89 ? 13.494 -8.183 -4.011 1.00 66.44 89 GLY A CA 1
ATOM 655 C C . GLY A 1 89 ? 13.648 -8.446 -5.498 1.00 66.44 89 GLY A C 1
ATOM 656 O O . GLY A 1 89 ? 12.762 -8.076 -6.271 1.00 66.44 89 GLY A O 1
ATOM 657 N N . ALA A 1 90 ? 14.719 -9.134 -5.893 1.00 60.97 90 ALA A N 1
ATOM 658 C CA . ALA A 1 90 ? 14.783 -9.725 -7.220 1.00 60.97 90 ALA A CA 1
ATOM 659 C C . ALA A 1 90 ? 13.662 -10.772 -7.330 1.00 60.97 90 ALA A C 1
ATOM 661 O O . ALA A 1 90 ? 13.657 -11.788 -6.637 1.00 60.97 90 ALA A O 1
ATOM 662 N N . SER A 1 91 ? 12.659 -10.488 -8.151 1.00 63.38 91 SER A N 1
ATOM 663 C CA . SER A 1 91 ? 11.608 -11.436 -8.518 1.00 63.38 91 SER A CA 1
ATOM 664 C C . SER A 1 91 ? 11.463 -11.356 -10.029 1.00 63.38 91 SER A C 1
ATOM 666 O O . SER A 1 91 ? 10.784 -10.457 -10.516 1.00 63.38 91 SER A O 1
ATOM 668 N N . PRO A 1 92 ? 12.170 -12.216 -10.780 1.00 62.66 92 PRO A N 1
ATOM 669 C CA . PRO A 1 92 ? 12.188 -12.134 -12.238 1.00 62.66 92 PRO A CA 1
ATOM 670 C C . PRO A 1 92 ? 10.800 -12.362 -12.856 1.00 62.66 92 PRO A C 1
ATOM 672 O O . PRO A 1 92 ? 10.520 -11.823 -13.918 1.00 62.66 92 PRO A O 1
ATOM 675 N N . ASP A 1 93 ? 9.913 -13.075 -12.158 1.00 67.88 93 ASP A N 1
ATOM 676 C CA . ASP A 1 93 ? 8.580 -13.444 -12.646 1.00 67.88 93 ASP A CA 1
ATOM 677 C C . ASP A 1 93 ? 7.458 -12.461 -12.262 1.00 67.88 93 ASP A C 1
ATOM 679 O O . ASP A 1 93 ? 6.303 -12.668 -12.634 1.00 67.88 93 ASP A O 1
ATOM 683 N N . TRP A 1 94 ? 7.747 -11.407 -11.482 1.00 74.75 94 TRP A N 1
ATOM 684 C CA . TRP A 1 94 ? 6.699 -10.522 -10.960 1.00 74.75 94 TRP A CA 1
ATOM 685 C C . TRP A 1 94 ? 7.160 -9.079 -10.730 1.00 74.75 94 TRP A C 1
ATOM 687 O O . TRP A 1 94 ? 8.059 -8.831 -9.925 1.00 74.75 94 TRP A O 1
ATOM 697 N N . TYR A 1 95 ? 6.480 -8.130 -11.385 1.00 80.25 95 TYR A N 1
ATOM 698 C CA . TYR A 1 95 ? 6.656 -6.688 -11.192 1.00 80.25 95 TYR A CA 1
ATOM 699 C C . TYR A 1 95 ? 5.509 -6.106 -10.351 1.00 80.25 95 TYR A C 1
ATOM 701 O O . TYR A 1 95 ? 4.330 -6.219 -10.698 1.00 80.25 95 TYR A O 1
ATOM 709 N N . GLY A 1 96 ? 5.839 -5.495 -9.214 1.00 84.56 96 GLY A N 1
ATOM 710 C CA . GLY A 1 96 ? 4.829 -5.009 -8.282 1.00 84.56 96 GLY A CA 1
ATOM 711 C C . GLY A 1 96 ? 5.371 -4.440 -6.978 1.00 84.56 96 GLY A C 1
ATOM 712 O O . GLY A 1 96 ? 6.577 -4.342 -6.749 1.00 84.56 96 GLY A O 1
ATOM 713 N N . VAL A 1 97 ? 4.443 -4.064 -6.101 1.00 86.19 97 VAL A N 1
ATOM 714 C CA . VAL A 1 97 ? 4.724 -3.584 -4.746 1.00 86.19 97 VAL A CA 1
ATOM 715 C C . VAL A 1 97 ? 4.060 -4.516 -3.749 1.00 86.19 97 VAL A C 1
ATOM 717 O O . VAL A 1 97 ? 2.844 -4.693 -3.776 1.00 86.19 97 VAL A O 1
ATOM 720 N N . LYS A 1 98 ? 4.845 -5.083 -2.837 1.00 88.25 98 LYS A N 1
ATOM 721 C CA . LYS A 1 98 ? 4.313 -5.759 -1.651 1.00 88.25 98 LYS A CA 1
ATOM 722 C C . LYS A 1 98 ? 4.176 -4.743 -0.540 1.00 88.25 98 LYS A C 1
ATOM 724 O O . LYS A 1 98 ? 5.122 -4.006 -0.283 1.00 88.25 98 LYS A O 1
ATOM 729 N N . ILE A 1 99 ? 3.020 -4.689 0.101 1.00 87.88 99 ILE A N 1
ATOM 730 C CA . ILE A 1 99 ? 2.721 -3.759 1.186 1.00 87.88 99 ILE A CA 1
ATOM 731 C C . ILE A 1 99 ? 2.227 -4.567 2.381 1.00 87.88 99 ILE A C 1
ATOM 733 O O . ILE A 1 99 ? 1.337 -5.405 2.257 1.00 87.88 99 ILE A O 1
ATOM 737 N N . TRP A 1 100 ? 2.796 -4.290 3.546 1.00 90.00 100 TRP A N 1
ATOM 738 C CA . TRP A 1 100 ? 2.401 -4.845 4.832 1.00 90.00 100 TRP A CA 1
ATOM 739 C C . TRP A 1 100 ? 1.871 -3.715 5.704 1.00 90.00 100 TRP A C 1
ATOM 741 O O . TRP A 1 100 ? 2.573 -2.728 5.911 1.00 90.00 100 TRP A O 1
ATOM 751 N N . LEU A 1 101 ? 0.650 -3.844 6.211 1.00 87.56 101 LEU A N 1
ATOM 752 C CA . LEU A 1 101 ? 0.042 -2.877 7.123 1.00 87.56 101 LEU A CA 1
ATOM 753 C C . LEU A 1 101 ? -0.274 -3.560 8.447 1.00 87.56 101 LEU A C 1
ATOM 755 O O . LEU A 1 101 ? -1.006 -4.548 8.473 1.00 87.56 101 LEU A O 1
ATOM 759 N N . SER A 1 102 ? 0.247 -3.014 9.537 1.00 87.50 102 SER A N 1
ATOM 760 C CA . SER A 1 102 ? -0.000 -3.516 10.884 1.00 87.50 102 SER A CA 1
ATOM 761 C C . SER A 1 102 ? -1.060 -2.672 11.575 1.00 87.50 102 SER A C 1
ATOM 763 O O . SER A 1 102 ? -0.949 -1.447 11.649 1.00 87.50 102 SER A O 1
ATOM 765 N N . TYR A 1 103 ? -2.063 -3.336 12.130 1.00 84.00 103 TYR A N 1
ATOM 766 C CA . TYR A 1 103 ? -3.162 -2.738 12.879 1.00 84.00 103 TYR A CA 1
ATOM 767 C C . TYR A 1 103 ? -3.241 -3.369 14.262 1.00 84.00 103 TYR A C 1
ATOM 769 O O . TYR A 1 103 ? -2.839 -4.515 14.454 1.00 84.00 103 TYR A O 1
ATOM 777 N N . ARG A 1 104 ? -3.836 -2.664 15.222 1.00 83.50 104 ARG A N 1
ATOM 778 C CA . ARG A 1 104 ? -4.209 -3.295 16.489 1.00 83.50 104 ARG A CA 1
ATOM 779 C C . ARG A 1 104 ? -5.364 -4.266 16.261 1.00 83.50 104 ARG A C 1
ATOM 781 O O . ARG A 1 104 ? -6.339 -3.925 15.585 1.00 83.50 104 ARG A O 1
ATOM 788 N N . SER A 1 105 ? -5.289 -5.460 16.850 1.00 79.38 105 SER A N 1
ATOM 789 C CA . SER A 1 105 ? -6.292 -6.520 16.668 1.00 79.38 105 SER A CA 1
ATOM 790 C C . SER A 1 105 ? -7.720 -6.051 16.995 1.00 79.38 105 SER A C 1
ATOM 792 O O . SER A 1 105 ? -8.675 -6.444 16.321 1.00 79.38 105 SER A O 1
ATOM 794 N N . HIS A 1 106 ? -7.891 -5.154 17.976 1.00 76.81 106 HIS A N 1
ATOM 795 C CA . HIS A 1 106 ? -9.205 -4.609 18.338 1.00 76.81 106 HIS A CA 1
ATOM 796 C C . HIS A 1 106 ? -9.791 -3.655 17.285 1.00 76.81 106 HIS A C 1
ATOM 798 O O . HIS A 1 106 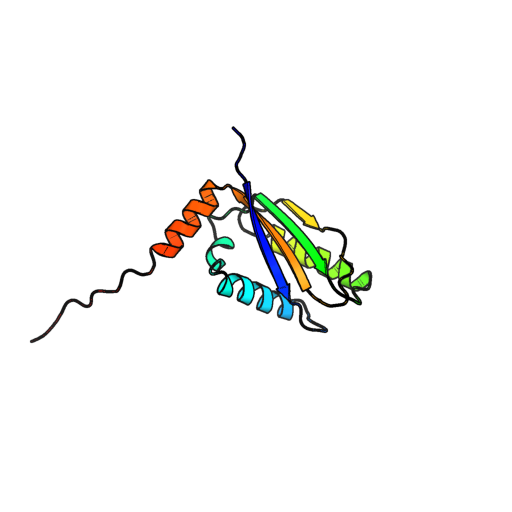? -10.989 -3.737 16.997 1.00 76.81 106 HIS A O 1
ATOM 804 N N . ASP A 1 107 ? -8.966 -2.800 16.675 1.00 75.00 107 ASP A N 1
ATOM 805 C CA . ASP A 1 107 ? -9.394 -1.876 15.619 1.00 75.00 107 ASP A CA 1
ATOM 806 C C . ASP A 1 107 ? -9.776 -2.647 14.356 1.00 75.00 107 ASP A C 1
ATOM 808 O O . ASP A 1 107 ? -10.843 -2.423 13.773 1.00 75.00 107 ASP A O 1
ATOM 812 N N . LEU A 1 108 ? -8.956 -3.637 13.984 1.00 74.56 108 LEU A N 1
ATOM 813 C CA . LEU A 1 108 ? -9.238 -4.511 12.849 1.00 74.56 108 LEU A CA 1
ATOM 814 C C . LEU A 1 108 ? -10.552 -5.283 13.047 1.00 74.56 108 LEU A C 1
ATOM 816 O O . LEU A 1 108 ? -11.399 -5.320 12.149 1.00 74.56 108 LEU A O 1
ATOM 820 N N . ALA A 1 109 ? -10.776 -5.842 14.239 1.00 73.50 109 ALA A N 1
ATOM 821 C CA . ALA A 1 109 ? -12.016 -6.540 14.567 1.00 73.50 109 ALA A CA 1
ATOM 822 C C . ALA A 1 109 ? -13.249 -5.617 14.498 1.00 73.50 109 ALA A C 1
ATOM 824 O O . ALA A 1 109 ? -14.310 -6.038 14.022 1.00 73.50 109 ALA A O 1
ATOM 825 N N . ALA A 1 110 ? -13.132 -4.360 14.936 1.00 71.31 110 ALA A N 1
ATOM 826 C CA . ALA A 1 110 ? -14.213 -3.378 14.854 1.00 71.31 110 ALA A CA 1
ATOM 827 C C . ALA A 1 110 ? -14.578 -3.032 13.397 1.00 71.31 110 ALA A C 1
ATOM 829 O O . ALA A 1 110 ? -15.762 -2.924 13.056 1.00 71.31 110 ALA A O 1
ATOM 830 N N . LEU A 1 111 ? -13.580 -2.925 12.517 1.00 66.88 111 LEU A N 1
ATOM 831 C CA . LEU A 1 111 ? -13.760 -2.628 11.092 1.00 66.88 111 LEU A CA 1
ATOM 832 C C . LEU A 1 111 ? -14.412 -3.791 10.339 1.00 66.88 111 LEU A C 1
ATOM 834 O O . LEU A 1 111 ? -15.382 -3.591 9.600 1.00 66.88 111 LEU A O 1
ATOM 838 N N . LEU A 1 112 ? -13.947 -5.018 10.588 1.00 68.38 112 LEU A N 1
ATOM 839 C CA . LEU A 1 112 ? -14.520 -6.226 9.990 1.00 68.38 112 LEU A CA 1
ATOM 840 C C . LEU A 1 112 ? -15.976 -6.448 10.434 1.00 68.38 112 LEU A C 1
ATOM 842 O O . LEU A 1 112 ? -16.818 -6.845 9.623 1.00 68.38 112 LEU A O 1
ATOM 846 N N . LYS A 1 113 ? -16.315 -6.130 11.693 1.00 65.12 113 LYS A N 1
ATOM 847 C CA . LYS A 1 113 ? -17.702 -6.181 12.191 1.00 65.12 113 LYS A CA 1
ATOM 848 C C . LYS A 1 113 ? -18.604 -5.133 11.528 1.00 65.12 113 LYS A C 1
ATOM 850 O O . LYS A 1 113 ? -19.728 -5.468 11.154 1.00 65.12 113 LYS A O 1
ATOM 855 N N . LYS A 1 114 ? -18.126 -3.898 11.320 1.00 55.94 114 LYS A N 1
ATOM 856 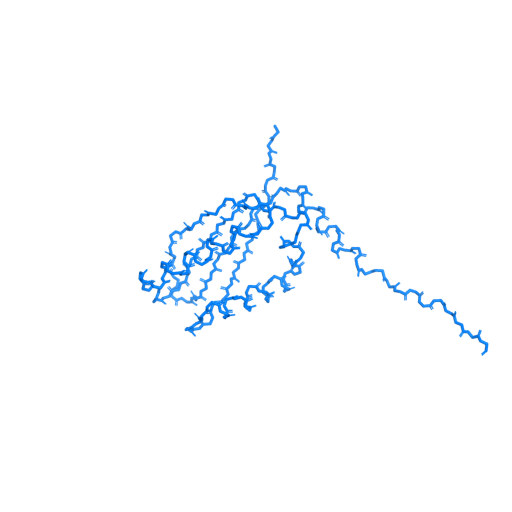C CA . LYS A 1 114 ? -18.888 -2.840 10.622 1.00 55.94 114 LYS A CA 1
ATOM 857 C C . LYS A 1 114 ? -19.162 -3.179 9.155 1.00 55.94 114 LYS A C 1
ATOM 859 O O . LYS A 1 114 ? -20.254 -2.896 8.664 1.00 55.94 114 LYS A O 1
ATOM 864 N N . SER A 1 115 ? -18.221 -3.834 8.474 1.00 51.62 115 SER A N 1
ATOM 865 C CA . SER A 1 115 ? -18.394 -4.234 7.070 1.00 51.62 115 SER A CA 1
ATOM 866 C C . SER A 1 115 ? -19.517 -5.274 6.882 1.00 51.62 115 SER A C 1
ATOM 868 O O . SER A 1 115 ? -20.223 -5.256 5.875 1.00 51.62 115 SER A O 1
ATOM 870 N N . LYS A 1 116 ? -19.792 -6.114 7.896 1.00 49.25 116 LYS A N 1
ATOM 871 C CA . LYS A 1 116 ? -20.928 -7.060 7.887 1.00 49.25 116 LYS A CA 1
ATOM 872 C C . LYS A 1 116 ? -22.300 -6.423 8.152 1.00 49.25 116 LYS A C 1
ATOM 874 O O . LYS A 1 116 ? -23.312 -7.046 7.855 1.00 49.25 116 LYS A O 1
ATOM 879 N N . GLN A 1 117 ? -22.375 -5.205 8.691 1.00 48.34 117 GLN A N 1
ATOM 880 C CA . GLN A 1 117 ? -23.660 -4.577 9.043 1.00 48.34 117 GLN A CA 1
ATOM 881 C C . GLN A 1 117 ? -24.331 -3.812 7.892 1.00 48.34 117 GLN A C 1
ATOM 883 O O . GLN A 1 117 ? -25.484 -3.404 8.027 1.00 48.34 117 GLN A O 1
ATOM 888 N N . LYS A 1 118 ? -23.664 -3.647 6.741 1.00 46.88 118 LYS A N 1
ATOM 889 C CA . LYS A 1 118 ? -24.193 -2.887 5.593 1.00 46.88 118 LYS A CA 1
ATOM 890 C C . LYS A 1 118 ? -24.968 -3.726 4.565 1.00 46.88 118 LYS A C 1
ATOM 892 O O . LYS A 1 118 ? -25.122 -3.313 3.424 1.00 46.88 118 LYS A O 1
ATOM 897 N N . THR A 1 119 ? -25.492 -4.880 4.972 1.00 46.44 119 THR A N 1
ATOM 898 C CA . THR A 1 119 ? -26.504 -5.651 4.227 1.00 46.44 119 THR A CA 1
ATOM 899 C C . THR A 1 119 ? -27.685 -5.959 5.144 1.00 46.44 119 THR A C 1
ATOM 901 O O . THR A 1 119 ? -28.001 -7.105 5.441 1.00 46.44 119 THR A O 1
ATOM 904 N N . ARG A 1 120 ? -28.375 -4.914 5.618 1.00 43.97 120 ARG A N 1
ATOM 905 C CA . ARG A 1 120 ? -29.791 -5.087 5.957 1.00 43.97 120 ARG A CA 1
ATOM 906 C C . ARG A 1 120 ? -30.580 -4.979 4.649 1.00 43.97 120 ARG A C 1
ATOM 908 O O . ARG A 1 120 ? -30.491 -3.930 4.011 1.00 43.97 120 ARG A O 1
ATOM 915 N N . PRO A 1 121 ? -31.314 -6.022 4.222 1.00 46.09 121 PRO A N 1
ATOM 916 C CA . PRO A 1 121 ? -32.224 -5.895 3.097 1.00 46.09 121 PRO A CA 1
ATOM 917 C C . PRO A 1 121 ? -33.254 -4.836 3.478 1.00 46.09 121 PRO A C 1
ATOM 919 O O . PRO A 1 121 ? -33.903 -4.939 4.522 1.00 46.09 121 PRO A O 1
ATOM 922 N N . SER A 1 122 ? -33.356 -3.790 2.661 1.00 45.41 122 SER A N 1
ATOM 923 C CA . SER A 1 122 ? -34.423 -2.808 2.785 1.00 45.41 122 SER A CA 1
ATOM 924 C C . SER A 1 122 ? -35.739 -3.555 2.580 1.00 45.41 122 SER A C 1
ATOM 926 O O . SER A 1 122 ? -36.101 -3.908 1.459 1.00 45.41 122 SER A O 1
ATOM 928 N N . HIS A 1 123 ? -36.411 -3.898 3.679 1.00 47.84 123 HIS A N 1
ATOM 929 C CA . HIS A 1 123 ? -37.769 -4.413 3.654 1.00 47.84 123 HIS A CA 1
ATOM 930 C C . HIS A 1 123 ? -38.653 -3.263 3.171 1.00 47.84 123 HIS A C 1
ATOM 932 O O . HIS A 1 123 ? -39.044 -2.391 3.948 1.00 47.84 123 HIS A O 1
ATOM 938 N N . PHE A 1 124 ? -38.940 -3.250 1.871 1.00 47.56 124 PHE A N 1
ATOM 939 C CA . PHE A 1 124 ? -39.979 -2.419 1.280 1.00 47.56 124 PHE A CA 1
ATOM 940 C C . PHE A 1 124 ? -41.329 -2.921 1.812 1.00 47.56 124 PHE A C 1
ATOM 942 O O . PHE A 1 124 ? -41.995 -3.768 1.218 1.00 47.56 124 PHE A O 1
ATOM 949 N N . ARG A 1 125 ? -41.726 -2.442 2.995 1.00 53.50 125 ARG A N 1
ATOM 950 C CA . ARG A 1 125 ? -43.107 -2.563 3.459 1.00 53.50 125 ARG A CA 1
ATOM 951 C C . ARG A 1 125 ? -43.944 -1.534 2.708 1.00 53.50 125 ARG A C 1
ATOM 953 O O . ARG A 1 125 ? -43.941 -0.365 3.061 1.00 53.50 125 ARG A O 1
ATOM 960 N N . GLY A 1 126 ? -44.638 -2.036 1.691 1.00 50.66 126 GLY A N 1
ATOM 961 C CA . GLY A 1 126 ? -46.049 -1.772 1.416 1.00 50.66 126 GLY A CA 1
ATOM 962 C C . GLY A 1 126 ? -46.482 -0.336 1.129 1.00 50.66 126 GLY A C 1
ATOM 963 O O . GLY A 1 126 ? -46.418 0.532 1.989 1.00 50.66 126 GLY A O 1
ATOM 964 N N . ARG A 1 127 ? -47.123 -0.163 -0.028 1.00 46.38 127 ARG A N 1
ATOM 965 C CA . ARG A 1 127 ? -48.370 0.606 -0.156 1.00 46.38 127 ARG A CA 1
ATOM 966 C C . ARG A 1 127 ? -49.122 0.115 -1.399 1.00 46.38 127 ARG A C 1
ATOM 968 O O . ARG A 1 127 ? -48.731 0.429 -2.515 1.00 46.38 127 ARG A O 1
ATOM 975 N N . ARG A 1 128 ? -50.173 -0.685 -1.184 1.00 48.00 128 ARG A N 1
ATOM 976 C CA . ARG A 1 128 ? -51.382 -0.656 -2.024 1.00 48.00 128 ARG A CA 1
ATOM 977 C C . ARG A 1 128 ? -52.315 0.383 -1.404 1.00 48.00 128 ARG A C 1
ATOM 979 O O . ARG A 1 128 ? -52.386 0.462 -0.174 1.00 48.00 128 ARG A O 1
ATOM 986 N N . PRO A 1 129 ? -52.934 1.212 -2.233 1.00 61.44 129 PRO A N 1
ATOM 987 C CA . PRO A 1 129 ? -54.372 1.098 -2.438 1.00 61.44 129 PRO A CA 1
ATOM 988 C C . PRO A 1 129 ? -54.690 0.586 -3.841 1.00 61.44 129 PRO A C 1
ATOM 990 O O . PRO A 1 129 ? -54.057 1.071 -4.803 1.00 61.44 129 PRO A O 1
#

pLDDT: mean 72.71, std 13.34, range [43.97, 91.12]